Protein AF-A0A962FN88-F1 (afdb_monomer_lite)

Sequence (147 aa):
MFRSALYTAMLATSLMVAPSPSQAAANDDLSPALQAGSEYTATLHTHSQSWRLSPVAGGDLDVRGADLCPHTEVPPSGLWLLDRDAEGNPQLVAPSITLLPDGHSGRVALRACDDPELQNAQVKAYGVPGNLLNLLISETGAILVDD

Foldseek 3Di:
DDDDDDDDDDDDPDDPPDPDPPPPPPPPPVPPPDDDPPRWQKEAAQVQRKMWGPPDPRRIDIDGCPDQQQFLADDDFFKWFWDADPVRFTKTAADPPDDDPPPDPSIAGEDASPDPCSVPNVHHHDYDHPVVSVVCVVPTGMYGYDD

pLDDT: mean 79.7, std 18.03, range [38.66, 96.94]

Secondary structure (DSSP, 8-state):
------------------------------S----BTTTBSEEEETTTTEEEEEEETTEEEEE--SS----S--PPSEEEEEEE-TTS-EEEE--TTS---TT--SEEEEEETT-GGGG-TTS-EEEE-HHHHHHHHHH-SEEEE--

Structure (mmCIF, N/CA/C/O backbone):
data_AF-A0A962FN88-F1
#
_entry.id   AF-A0A962FN88-F1
#
loop_
_atom_site.group_PDB
_atom_site.id
_atom_site.type_symbol
_atom_site.label_atom_id
_atom_site.label_alt_id
_atom_site.label_comp_id
_atom_site.label_asym_id
_atom_site.label_entity_id
_atom_site.label_seq_id
_atom_site.pdbx_PDB_ins_code
_atom_site.Cartn_x
_atom_site.Cartn_y
_atom_site.Cartn_z
_atom_site.occupancy
_atom_site.B_iso_or_equiv
_atom_site.auth_seq_id
_atom_site.auth_comp_id
_atom_site.auth_asym_id
_atom_site.auth_atom_id
_atom_site.pdbx_PDB_model_num
ATOM 1 N N . MET A 1 1 ? -47.109 -76.824 -26.551 1.00 40.44 1 MET A N 1
ATOM 2 C CA . MET A 1 1 ? -46.549 -77.397 -27.797 1.00 40.44 1 MET A CA 1
ATOM 3 C C . MET A 1 1 ? -45.288 -76.599 -28.126 1.00 40.44 1 MET A C 1
ATOM 5 O O . MET A 1 1 ? -45.398 -75.389 -28.207 1.00 40.44 1 MET A O 1
ATOM 9 N N . PHE A 1 2 ? -44.094 -77.190 -27.944 1.00 42.69 2 PHE A N 1
ATOM 10 C CA . PHE A 1 2 ? -43.109 -77.487 -29.015 1.00 42.69 2 PHE A CA 1
ATOM 11 C C . PHE A 1 2 ? -42.650 -76.213 -29.776 1.00 42.69 2 PHE A C 1
ATOM 13 O O . PHE A 1 2 ? -43.475 -75.594 -30.425 1.00 42.69 2 PHE A O 1
ATOM 20 N N . ARG A 1 3 ? -41.387 -75.747 -29.771 1.00 43.47 3 ARG A N 1
ATOM 21 C CA . ARG A 1 3 ? -40.102 -76.439 -30.011 1.00 43.47 3 ARG A CA 1
ATOM 22 C C . ARG A 1 3 ? -38.891 -75.546 -29.686 1.00 43.47 3 ARG A C 1
ATOM 24 O O . ARG A 1 3 ? -38.930 -74.344 -29.919 1.00 43.47 3 ARG A O 1
ATOM 31 N N . SER A 1 4 ? -37.804 -76.197 -29.276 1.00 46.34 4 SER A N 1
ATOM 32 C CA . SER A 1 4 ? -36.411 -75.729 -29.307 1.00 46.34 4 SER A CA 1
ATOM 33 C C . SER A 1 4 ? -35.864 -75.516 -30.728 1.00 46.34 4 SER A C 1
ATOM 35 O O . SER A 1 4 ? -36.246 -76.267 -31.625 1.00 46.34 4 SER A O 1
ATOM 37 N N . ALA A 1 5 ? -34.899 -74.597 -30.877 1.00 50.16 5 ALA A N 1
ATOM 38 C CA . ALA A 1 5 ? -33.629 -74.718 -31.634 1.00 50.16 5 ALA A CA 1
ATOM 39 C C . ALA A 1 5 ? -32.929 -73.336 -31.639 1.00 50.16 5 ALA A C 1
ATOM 41 O O . ALA A 1 5 ? -33.517 -72.358 -32.077 1.00 50.16 5 ALA A O 1
ATOM 42 N N . LEU A 1 6 ? -31.800 -73.183 -30.932 1.00 51.16 6 LEU A N 1
ATOM 43 C CA . LEU A 1 6 ? -30.433 -73.185 -31.491 1.00 51.16 6 LEU A CA 1
ATOM 44 C C . LEU A 1 6 ? -30.199 -72.060 -32.514 1.00 51.16 6 LEU A C 1
ATOM 46 O O . LEU A 1 6 ? -30.758 -72.124 -33.600 1.00 51.16 6 LEU A O 1
ATOM 50 N N . TYR A 1 7 ? -29.315 -71.099 -32.214 1.00 46.84 7 TYR A N 1
ATOM 51 C CA . TYR A 1 7 ? -27.968 -71.060 -32.808 1.00 46.84 7 TYR A CA 1
ATOM 52 C C . TYR A 1 7 ? -27.171 -69.785 -32.457 1.00 46.84 7 TYR A C 1
ATOM 54 O O . TYR A 1 7 ? -27.680 -68.671 -32.460 1.00 46.84 7 TYR A O 1
ATOM 62 N N . THR A 1 8 ? -25.876 -70.032 -32.256 1.00 49.78 8 THR A N 1
ATOM 63 C CA . THR A 1 8 ? -24.712 -69.180 -32.553 1.00 49.78 8 THR A CA 1
ATOM 64 C C . THR A 1 8 ? -24.351 -68.028 -31.619 1.00 49.78 8 THR A C 1
ATOM 66 O O . THR A 1 8 ? -24.905 -66.934 -31.635 1.00 49.78 8 THR A O 1
ATOM 69 N N . ALA A 1 9 ? -23.275 -68.307 -30.888 1.00 52.31 9 ALA A N 1
ATOM 70 C CA . ALA A 1 9 ? -22.405 -67.390 -30.185 1.00 52.31 9 ALA A CA 1
ATOM 71 C C . ALA A 1 9 ? -21.735 -66.351 -31.102 1.00 52.31 9 ALA A C 1
ATOM 73 O O . ALA A 1 9 ? -21.218 -66.691 -32.163 1.00 52.31 9 ALA A O 1
ATOM 74 N N . MET A 1 10 ? -21.595 -65.128 -30.596 1.00 49.56 10 MET A N 1
ATOM 75 C CA . MET A 1 10 ? -20.415 -64.296 -30.833 1.00 49.56 10 MET A CA 1
ATOM 76 C C . MET A 1 10 ? -20.025 -63.649 -29.504 1.00 49.56 10 MET A C 1
ATOM 78 O O . MET A 1 10 ? -20.695 -62.749 -29.006 1.00 49.56 10 MET A O 1
ATOM 82 N N . LEU A 1 11 ? -18.950 -64.163 -28.909 1.00 50.22 11 LEU A N 1
ATOM 83 C CA . LEU A 1 11 ? -18.242 -63.530 -27.803 1.00 50.22 11 LEU A CA 1
ATOM 84 C C . LEU A 1 11 ? -17.477 -62.330 -28.372 1.00 50.22 11 LEU A C 1
ATOM 86 O O . LEU A 1 11 ? -16.430 -62.498 -28.992 1.00 50.22 11 LEU A O 1
ATOM 90 N N . ALA A 1 12 ? -18.021 -61.129 -28.189 1.00 49.84 12 ALA A N 1
ATOM 91 C CA . ALA A 1 12 ? -17.280 -59.891 -28.383 1.00 49.84 12 ALA A CA 1
ATOM 92 C C . ALA A 1 12 ? -16.538 -59.572 -27.079 1.00 49.84 12 ALA A C 1
ATOM 94 O O . ALA A 1 12 ? -17.143 -59.210 -26.070 1.00 49.84 12 ALA A O 1
ATOM 95 N N . THR A 1 13 ? -15.223 -59.766 -27.086 1.00 51.38 13 THR A N 1
ATOM 96 C CA . THR A 1 13 ? -14.334 -59.443 -25.969 1.00 51.38 13 THR A CA 1
ATOM 97 C C . THR A 1 13 ? -14.166 -57.926 -25.893 1.00 51.38 13 THR A C 1
ATOM 99 O O . THR A 1 13 ? -13.286 -57.349 -26.528 1.00 51.38 13 THR A O 1
ATOM 102 N N . SER A 1 14 ? -15.040 -57.255 -25.147 1.00 53.59 14 SER A N 1
ATOM 103 C CA . SER A 1 14 ? -14.902 -55.828 -24.852 1.00 53.59 14 SER A CA 1
ATOM 104 C C . SER A 1 14 ? -13.723 -55.623 -23.899 1.00 53.59 14 SER A C 1
ATOM 106 O O . SER A 1 14 ? -13.779 -56.043 -22.743 1.00 53.59 14 SER A O 1
ATOM 108 N N . LEU A 1 15 ? -12.646 -54.988 -24.376 1.00 57.69 15 LEU A N 1
ATOM 109 C CA . LEU A 1 15 ? -11.570 -54.503 -23.514 1.00 57.69 15 LEU A CA 1
ATOM 110 C C . LEU A 1 15 ? -12.158 -53.505 -22.508 1.00 57.69 15 LEU A C 1
ATOM 112 O O . LEU A 1 15 ? -12.612 -52.426 -22.886 1.00 57.69 15 LEU A O 1
ATOM 116 N N . MET A 1 16 ? -12.124 -53.852 -21.223 1.00 54.50 16 MET A N 1
ATOM 117 C CA . MET A 1 16 ? -12.326 -52.883 -20.152 1.00 54.50 16 MET A CA 1
ATOM 118 C C . MET A 1 16 ? -11.073 -52.009 -20.068 1.00 54.50 16 MET A C 1
ATOM 120 O O . MET A 1 16 ? -10.091 -52.373 -19.426 1.00 54.50 16 MET A O 1
ATOM 124 N N . VAL A 1 17 ? -11.089 -50.856 -20.736 1.00 59.84 17 VAL A N 1
ATOM 125 C CA . VAL A 1 17 ? -10.199 -49.752 -20.368 1.00 59.84 17 VAL A CA 1
ATOM 126 C C . VAL A 1 17 ? -10.737 -49.209 -19.051 1.00 59.84 17 VAL A C 1
ATOM 128 O O . VAL A 1 17 ? -11.755 -48.520 -19.020 1.00 59.84 17 VAL A O 1
ATOM 131 N N . ALA A 1 18 ? -10.092 -49.589 -17.950 1.00 58.84 18 ALA A N 1
ATOM 132 C CA . ALA A 1 18 ? -10.328 -48.958 -16.666 1.00 58.84 18 ALA A CA 1
ATOM 133 C C . ALA A 1 18 ? -9.889 -47.488 -16.780 1.00 58.84 18 ALA A C 1
ATOM 135 O O . ALA A 1 18 ? -8.734 -47.238 -17.137 1.00 58.84 18 ALA A O 1
ATOM 136 N N . PRO A 1 19 ? -10.764 -46.505 -16.512 1.00 55.41 19 PRO A N 1
ATOM 137 C CA . PRO A 1 19 ? -10.310 -45.140 -16.345 1.00 55.41 19 PRO A CA 1
ATOM 138 C C . PRO A 1 19 ? -9.441 -45.103 -15.087 1.00 55.41 19 PRO A C 1
ATOM 140 O O . PRO A 1 19 ? -9.926 -45.318 -13.976 1.00 55.41 19 PRO A O 1
ATOM 143 N N . SER A 1 20 ? -8.142 -44.861 -15.261 1.00 54.31 20 SER A N 1
ATOM 144 C CA . SER A 1 20 ? -7.285 -44.435 -14.161 1.00 54.31 20 SER A CA 1
ATOM 145 C C . SER A 1 20 ? -7.931 -43.196 -13.541 1.00 54.31 20 SER A C 1
ATOM 147 O O . SER A 1 20 ? -8.179 -42.235 -14.276 1.00 54.31 20 SER A O 1
ATOM 149 N N . PRO A 1 21 ? -8.229 -43.170 -12.232 1.00 51.41 21 PRO A N 1
ATOM 150 C CA . PRO A 1 21 ? -8.583 -41.924 -11.587 1.00 51.41 21 PRO A CA 1
ATOM 151 C C . PRO A 1 21 ? -7.341 -41.036 -11.658 1.00 51.41 21 PRO A C 1
ATOM 153 O O . PRO A 1 21 ? -6.393 -41.214 -10.892 1.00 51.41 21 PRO A O 1
ATOM 156 N N . SER A 1 22 ? -7.326 -40.102 -12.611 1.00 49.44 22 SER A N 1
ATOM 157 C CA . SER A 1 22 ? -6.500 -38.908 -12.511 1.00 49.44 22 SER A CA 1
ATOM 158 C C . SER A 1 22 ? -6.938 -38.213 -11.233 1.00 49.44 22 SER A C 1
ATOM 160 O O . SER A 1 22 ? -7.911 -37.464 -11.216 1.00 49.44 22 SER A O 1
ATOM 162 N N . GLN A 1 23 ? -6.236 -38.506 -10.144 1.00 46.44 23 GLN A N 1
ATOM 163 C CA . GLN A 1 23 ? -6.138 -37.595 -9.023 1.00 46.44 23 GLN A CA 1
ATOM 164 C C . GLN A 1 23 ? -5.476 -36.350 -9.603 1.00 46.44 23 GLN A C 1
ATOM 166 O O . GLN A 1 23 ? -4.255 -36.270 -9.717 1.00 46.44 23 GLN A O 1
ATOM 171 N N . ALA A 1 24 ? -6.306 -35.415 -10.071 1.00 50.28 24 ALA A N 1
ATOM 172 C CA . ALA A 1 24 ? -5.920 -34.023 -10.072 1.00 50.28 24 ALA A CA 1
ATOM 173 C C . ALA A 1 24 ? -5.419 -33.781 -8.652 1.00 50.28 24 ALA A C 1
ATOM 175 O O . ALA A 1 24 ? -6.178 -33.967 -7.699 1.00 50.28 24 ALA A O 1
ATOM 176 N N . ALA A 1 25 ? -4.121 -33.520 -8.516 1.00 45.19 25 ALA A N 1
ATOM 177 C CA . ALA A 1 25 ? -3.582 -33.032 -7.271 1.00 45.19 25 ALA A CA 1
ATOM 178 C C . ALA A 1 25 ? -4.420 -31.798 -6.943 1.00 45.19 25 ALA A C 1
ATOM 180 O O . ALA A 1 25 ? -4.319 -30.774 -7.620 1.00 45.19 25 ALA A O 1
ATOM 181 N N . ALA A 1 26 ? -5.324 -31.940 -5.975 1.00 44.50 26 ALA A N 1
ATOM 182 C CA . ALA A 1 26 ? -5.788 -30.801 -5.230 1.00 44.50 26 ALA A CA 1
ATOM 183 C C . ALA A 1 26 ? -4.495 -30.222 -4.667 1.00 44.50 26 ALA A C 1
ATOM 185 O O . ALA A 1 26 ? -3.871 -30.817 -3.789 1.00 44.50 26 ALA A O 1
ATOM 186 N N . ASN A 1 27 ? -4.013 -29.147 -5.289 1.00 39.47 27 ASN A N 1
ATOM 187 C CA . ASN A 1 27 ? -3.154 -28.226 -4.584 1.00 39.47 27 ASN A CA 1
ATOM 188 C C . ASN A 1 27 ? -4.030 -27.772 -3.425 1.00 39.47 27 ASN A C 1
ATOM 190 O O . ASN A 1 27 ? -4.937 -26.964 -3.610 1.00 39.47 27 ASN A O 1
ATOM 194 N N . ASP A 1 28 ? -3.856 -28.444 -2.291 1.00 39.22 28 ASP A N 1
ATOM 195 C CA . ASP A 1 28 ? -4.300 -27.986 -0.993 1.00 39.22 28 ASP A CA 1
ATOM 196 C C . ASP A 1 28 ? -3.573 -26.654 -0.815 1.00 39.22 28 ASP A C 1
ATOM 198 O O . ASP A 1 28 ? -2.412 -26.592 -0.402 1.00 39.22 28 ASP A O 1
ATOM 202 N N . ASP A 1 29 ? -4.222 -25.596 -1.296 1.00 43.59 29 ASP A N 1
ATOM 203 C CA . ASP A 1 29 ? -3.867 -24.221 -1.024 1.00 43.59 29 ASP A CA 1
ATOM 204 C C . ASP A 1 29 ? -4.118 -24.040 0.472 1.00 43.59 29 ASP A C 1
ATOM 206 O O . ASP A 1 29 ? -5.187 -23.646 0.926 1.00 43.59 29 ASP A O 1
ATOM 210 N N . LEU A 1 30 ? -3.141 -24.489 1.261 1.00 38.66 30 LEU A N 1
ATOM 211 C CA . LEU A 1 30 ? -3.112 -24.368 2.714 1.00 38.66 30 LEU A CA 1
ATOM 212 C C . LEU A 1 30 ? -2.810 -22.927 3.139 1.00 38.66 30 LEU A C 1
ATOM 214 O O . LEU A 1 30 ? -2.532 -22.686 4.316 1.00 38.66 30 LEU A O 1
ATOM 218 N N . SER A 1 31 ? -2.863 -21.965 2.214 1.00 48.97 31 SER A N 1
ATOM 219 C CA . SER A 1 31 ? -2.965 -20.562 2.575 1.00 48.97 31 SER A CA 1
ATOM 220 C C . SER A 1 31 ? -4.294 -20.398 3.311 1.00 48.97 31 SER A C 1
ATOM 222 O O . SER A 1 31 ? -5.341 -20.731 2.750 1.00 48.97 31 SER A O 1
ATOM 224 N N . PRO A 1 32 ? -4.300 -19.935 4.575 1.00 56.59 32 PRO A N 1
ATOM 225 C CA . PRO A 1 32 ? -5.542 -19.562 5.231 1.00 56.59 32 PRO A CA 1
ATOM 226 C C . PRO A 1 32 ? -6.328 -18.677 4.267 1.00 56.59 32 PRO A C 1
ATOM 228 O O . PRO A 1 32 ? -5.762 -17.732 3.716 1.00 56.59 32 PRO A O 1
ATOM 231 N N . ALA A 1 33 ? -7.593 -19.015 4.010 1.00 68.94 33 ALA A N 1
ATOM 232 C CA . ALA A 1 33 ? -8.457 -18.165 3.208 1.00 68.94 33 ALA A CA 1
ATOM 233 C C . ALA A 1 33 ? -8.620 -16.848 3.973 1.00 68.94 33 ALA A C 1
ATOM 235 O O . ALA A 1 33 ? -9.441 -16.769 4.889 1.00 68.94 33 ALA A O 1
ATOM 236 N N . LEU A 1 34 ? -7.771 -15.870 3.651 1.00 76.38 34 LEU A N 1
ATOM 237 C CA . LEU A 1 34 ? -7.745 -14.582 4.322 1.00 76.38 34 LEU A CA 1
ATOM 238 C C . LEU A 1 34 ? -9.130 -13.949 4.200 1.00 76.38 34 LEU A C 1
ATOM 240 O O . LEU A 1 34 ? -9.704 -13.885 3.110 1.00 76.38 34 LEU A O 1
ATOM 244 N N . GLN A 1 35 ? -9.677 -13.482 5.315 1.00 78.25 35 GLN A N 1
ATOM 245 C CA . GLN A 1 35 ? -11.015 -12.905 5.355 1.00 78.25 35 GLN A CA 1
ATOM 246 C C . GLN A 1 35 ? -10.959 -11.379 5.306 1.00 78.25 35 GLN A C 1
ATOM 248 O O . GLN A 1 35 ? -10.488 -10.722 6.244 1.00 78.25 35 GLN A O 1
ATOM 253 N N . ALA A 1 36 ? -11.510 -10.813 4.229 1.00 79.81 36 ALA A N 1
ATOM 254 C CA . ALA A 1 36 ? -11.764 -9.380 4.111 1.00 79.81 36 ALA A CA 1
ATOM 255 C C . ALA A 1 36 ? -12.587 -8.866 5.305 1.00 79.81 36 ALA A C 1
ATOM 257 O O . ALA A 1 36 ? -13.531 -9.515 5.759 1.00 79.81 36 ALA A O 1
ATOM 258 N N . GLY A 1 37 ? -12.228 -7.696 5.826 1.00 75.81 37 GLY A N 1
ATOM 259 C CA . GLY A 1 37 ? -12.852 -7.087 6.999 1.00 75.81 37 GLY A CA 1
ATOM 260 C C . GLY A 1 37 ? -12.417 -7.675 8.345 1.00 75.81 37 GLY A C 1
ATOM 261 O O . GLY A 1 37 ? -12.801 -7.132 9.377 1.00 75.81 37 GLY A O 1
ATOM 262 N N . SER A 1 38 ? -11.631 -8.758 8.354 1.00 80.56 38 SER A N 1
ATOM 263 C CA . SER A 1 38 ? -11.084 -9.360 9.579 1.00 80.56 38 SER A CA 1
ATOM 264 C C . SER A 1 38 ? -9.559 -9.305 9.593 1.00 80.56 38 SER A C 1
ATOM 266 O O . SER A 1 38 ? -8.972 -8.736 10.508 1.00 80.56 38 SER A O 1
ATOM 268 N N . GLU A 1 39 ? -8.916 -9.868 8.570 1.00 86.19 39 GLU A N 1
ATOM 269 C CA . GLU A 1 39 ? -7.452 -9.993 8.497 1.00 86.19 39 GLU A CA 1
ATOM 270 C C . GLU A 1 39 ? -6.813 -8.907 7.627 1.00 86.19 39 GLU A C 1
ATOM 272 O O . GLU A 1 39 ? -5.667 -8.523 7.843 1.00 86.19 39 GLU A O 1
ATOM 277 N N . TYR A 1 40 ? -7.573 -8.380 6.670 1.00 88.81 40 TYR A N 1
ATOM 278 C CA . TYR A 1 40 ? -7.230 -7.217 5.862 1.00 88.81 40 TYR A CA 1
ATOM 279 C C . TYR A 1 40 ? -8.496 -6.407 5.597 1.00 88.81 40 TYR A C 1
ATOM 281 O O . TYR A 1 40 ? -9.591 -6.965 5.541 1.00 88.81 40 TYR A O 1
ATOM 289 N N . THR A 1 41 ? -8.361 -5.096 5.426 1.00 91.06 41 THR A N 1
ATOM 290 C CA . THR A 1 41 ? -9.505 -4.200 5.170 1.00 91.06 41 THR A CA 1
ATOM 291 C C . THR A 1 41 ? -9.399 -3.469 3.837 1.00 91.06 41 THR A C 1
ATOM 293 O O . THR A 1 41 ? -10.273 -2.675 3.495 1.00 91.06 41 THR A O 1
ATOM 296 N N . ALA A 1 42 ? -8.370 -3.775 3.045 1.00 93.81 42 ALA A N 1
ATOM 297 C CA . ALA A 1 42 ? -8.239 -3.285 1.684 1.00 93.81 42 ALA A CA 1
ATOM 298 C C . ALA A 1 42 ? -7.595 -4.324 0.758 1.00 93.81 42 ALA A C 1
ATOM 300 O O . ALA A 1 42 ? -6.745 -5.106 1.179 1.00 93.81 42 ALA A O 1
ATOM 301 N N . THR A 1 43 ? -7.983 -4.304 -0.511 1.00 94.06 43 THR A N 1
ATOM 302 C CA . THR A 1 43 ? -7.386 -5.090 -1.589 1.00 94.06 43 THR A CA 1
ATOM 303 C C . THR A 1 43 ? -6.871 -4.150 -2.667 1.00 94.06 43 THR A C 1
ATOM 305 O O . THR A 1 43 ? -7.585 -3.231 -3.075 1.00 94.06 43 THR A O 1
ATOM 308 N N . LEU A 1 44 ? -5.646 -4.387 -3.127 1.00 94.06 44 LEU A N 1
ATOM 309 C CA . LEU A 1 44 ? -5.040 -3.724 -4.272 1.00 94.06 44 LEU A CA 1
ATOM 310 C C . LEU A 1 44 ? -4.915 -4.722 -5.424 1.00 94.06 44 LEU A C 1
ATOM 312 O O . LEU A 1 44 ? -4.205 -5.715 -5.304 1.00 94.06 44 LEU A O 1
ATOM 316 N N . HIS A 1 45 ? -5.528 -4.383 -6.553 1.00 93.31 45 HIS A N 1
ATOM 317 C CA . HIS A 1 45 ? -5.213 -4.973 -7.849 1.00 93.31 45 HIS A CA 1
ATOM 318 C C . HIS A 1 45 ? -4.261 -4.015 -8.573 1.00 93.31 45 HIS A C 1
ATOM 320 O O . HIS A 1 45 ? -4.664 -2.963 -9.079 1.00 93.31 45 HIS A O 1
ATOM 326 N N . THR A 1 46 ? -2.977 -4.344 -8.542 1.00 91.31 46 THR A N 1
ATOM 327 C CA . THR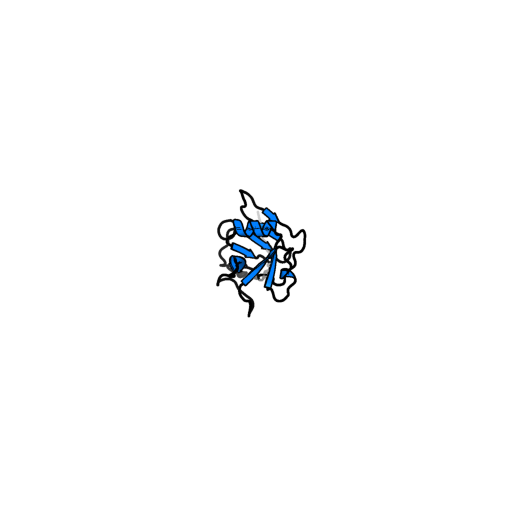 A 1 46 ? -1.858 -3.631 -9.160 1.00 91.31 46 THR A CA 1
ATOM 328 C C . THR A 1 46 ? -1.998 -3.463 -10.672 1.00 91.31 46 THR A C 1
ATOM 330 O O . THR A 1 46 ? -1.699 -2.379 -11.173 1.00 91.31 46 THR A O 1
ATOM 333 N N . HIS A 1 47 ? -2.494 -4.467 -11.410 1.00 88.94 47 HIS A N 1
ATOM 334 C CA . HIS A 1 47 ? -2.568 -4.386 -12.876 1.00 88.94 47 HIS A CA 1
ATOM 335 C C . HIS A 1 47 ? -3.597 -3.349 -13.344 1.00 88.94 47 HIS A C 1
ATOM 337 O O . HIS A 1 47 ? -3.340 -2.568 -14.260 1.00 88.94 47 HIS A O 1
ATOM 343 N N . SER A 1 48 ? -4.759 -3.313 -12.688 1.00 89.88 48 SER A N 1
ATOM 344 C CA . SER A 1 48 ? -5.819 -2.331 -12.939 1.00 89.88 48 SER A CA 1
ATOM 345 C C . SER A 1 48 ? -5.698 -1.067 -12.085 1.00 89.88 48 SER A C 1
ATOM 347 O O . SER A 1 48 ? -6.550 -0.182 -12.196 1.00 89.88 48 SER A O 1
ATOM 349 N N . GLN A 1 49 ? -4.688 -0.996 -11.210 1.00 91.38 49 GLN A N 1
ATOM 350 C CA . GLN A 1 49 ? -4.515 0.032 -10.178 1.00 91.38 49 GLN A CA 1
ATOM 351 C C . GLN A 1 49 ? -5.814 0.343 -9.419 1.00 91.38 49 GLN A C 1
ATOM 353 O O . GLN A 1 49 ? -6.132 1.497 -9.117 1.00 91.38 49 GLN A O 1
ATOM 358 N N . SER A 1 50 ? -6.607 -0.692 -9.149 1.00 91.88 50 SER A N 1
ATOM 359 C CA . SER A 1 50 ? -7.899 -0.558 -8.487 1.00 91.88 50 SER A CA 1
ATOM 360 C C . SER A 1 50 ? -7.820 -1.022 -7.049 1.00 91.88 50 SER A C 1
ATOM 362 O O . SER A 1 50 ? -7.175 -2.022 -6.743 1.00 91.88 50 SER A O 1
ATOM 364 N N . TRP A 1 51 ? -8.544 -0.319 -6.195 1.00 92.56 51 TRP A N 1
ATOM 365 C CA . TRP A 1 51 ? -8.613 -0.589 -4.776 1.00 92.56 51 TRP A CA 1
ATOM 366 C C . TRP A 1 51 ? -10.030 -0.956 -4.371 1.00 92.56 51 TRP A C 1
ATOM 368 O O . TRP A 1 51 ? -10.992 -0.355 -4.851 1.00 92.56 51 TRP A O 1
ATOM 378 N N . ARG A 1 52 ? -10.144 -1.901 -3.445 1.00 92.31 52 ARG A N 1
ATOM 379 C CA . ARG A 1 52 ? -11.379 -2.216 -2.727 1.00 92.31 52 ARG A CA 1
ATOM 380 C C . ARG A 1 52 ? -11.127 -2.082 -1.239 1.00 92.31 52 ARG A C 1
ATOM 382 O O . ARG A 1 52 ? -10.108 -2.564 -0.768 1.00 92.31 52 ARG A O 1
ATOM 389 N N . LEU A 1 53 ? -12.024 -1.438 -0.504 1.00 90.81 53 LEU A N 1
ATOM 390 C CA . LEU A 1 53 ? -11.933 -1.301 0.949 1.00 90.81 53 LEU A CA 1
ATOM 391 C C . LEU A 1 53 ? -13.166 -1.930 1.589 1.00 90.81 53 LEU A C 1
ATOM 393 O O . LEU A 1 53 ? -14.276 -1.680 1.122 1.00 90.81 53 LEU A O 1
ATOM 397 N N . SER A 1 54 ? -12.967 -2.700 2.659 1.00 82.62 54 SER A N 1
ATOM 398 C CA . SER A 1 54 ? -13.992 -3.544 3.274 1.00 82.62 54 SER A CA 1
ATOM 399 C C . SER A 1 54 ? -13.836 -3.667 4.795 1.00 82.62 54 SER A C 1
ATOM 401 O O . SER A 1 54 ? -12.759 -4.038 5.264 1.00 82.62 54 SER A O 1
ATOM 403 N N . PRO A 1 55 ? -14.925 -3.514 5.568 1.00 71.69 55 PRO A N 1
ATOM 404 C CA . PRO A 1 55 ? -16.059 -2.628 5.319 1.00 71.69 55 PRO A CA 1
ATOM 405 C C . PRO A 1 55 ? -15.715 -1.196 5.756 1.00 71.69 55 PRO A C 1
ATOM 407 O O . PRO A 1 55 ? -15.315 -0.959 6.893 1.00 71.69 55 PRO A O 1
ATOM 410 N N . VAL A 1 56 ? -15.945 -0.212 4.892 1.00 68.88 56 VAL A N 1
ATOM 411 C CA . VAL A 1 56 ? -15.885 1.211 5.250 1.00 68.88 56 VAL A CA 1
ATOM 412 C C . VAL A 1 56 ? -17.294 1.668 5.624 1.00 68.88 56 VAL A C 1
ATOM 414 O O . VAL A 1 56 ? -18.203 1.636 4.799 1.00 68.88 56 VAL A O 1
ATOM 417 N N . ALA A 1 57 ? -17.505 2.077 6.880 1.00 68.75 57 ALA A N 1
ATOM 418 C CA . ALA A 1 57 ? -18.775 2.640 7.366 1.00 68.75 57 ALA A CA 1
ATOM 419 C C . ALA A 1 57 ? -20.051 1.828 7.008 1.00 68.75 57 ALA A C 1
ATOM 421 O O . ALA A 1 57 ? -21.123 2.400 6.813 1.00 68.75 57 ALA A O 1
ATOM 422 N N . GLY A 1 58 ? -19.953 0.495 6.941 1.00 66.81 58 GLY A N 1
ATOM 423 C CA . GLY A 1 58 ? -21.089 -0.400 6.676 1.00 66.81 58 GLY A CA 1
ATOM 424 C C . GLY A 1 58 ? -21.226 -0.906 5.235 1.00 66.81 58 GLY A C 1
ATOM 425 O O . GLY A 1 58 ? -22.222 -1.564 4.938 1.00 66.81 58 GLY A O 1
ATOM 426 N N . GLY A 1 59 ? -20.252 -0.647 4.355 1.00 76.19 59 GLY A N 1
ATOM 427 C CA . GLY A 1 59 ? -20.212 -1.221 3.006 1.00 76.19 59 GLY A CA 1
ATOM 428 C C . GLY A 1 59 ? -18.817 -1.224 2.381 1.00 76.19 59 GLY A C 1
ATOM 429 O O . GLY A 1 59 ? -17.871 -0.696 2.959 1.00 76.19 59 GLY A O 1
ATOM 430 N N . ASP A 1 60 ? -18.692 -1.822 1.198 1.00 81.25 60 ASP A N 1
ATOM 431 C CA . ASP A 1 60 ? -17.436 -1.826 0.446 1.00 81.25 60 ASP A CA 1
ATOM 432 C C . ASP A 1 60 ? -17.292 -0.554 -0.401 1.00 81.25 60 ASP A C 1
ATOM 434 O O . ASP A 1 60 ? -18.267 -0.060 -0.978 1.00 81.25 60 ASP A O 1
ATOM 438 N N . LEU A 1 61 ? -16.066 -0.041 -0.507 1.00 85.81 61 LEU A N 1
ATOM 439 C CA . LEU A 1 61 ? -15.714 1.072 -1.387 1.00 85.81 61 LEU A CA 1
ATOM 440 C C . LEU A 1 61 ? -14.771 0.583 -2.488 1.00 85.81 61 LEU A C 1
ATOM 442 O O . LEU A 1 61 ? -13.626 0.236 -2.211 1.00 85.81 61 LEU A O 1
ATOM 446 N N . ASP A 1 62 ? -15.235 0.619 -3.737 1.00 87.31 62 ASP A N 1
ATOM 447 C CA . ASP A 1 62 ? -14.411 0.351 -4.918 1.00 87.31 62 ASP A CA 1
ATOM 448 C C . ASP A 1 62 ? -13.894 1.670 -5.515 1.00 87.31 62 ASP A C 1
ATOM 450 O O . ASP A 1 62 ? -14.666 2.505 -5.995 1.00 87.31 62 ASP A O 1
ATOM 454 N N . VA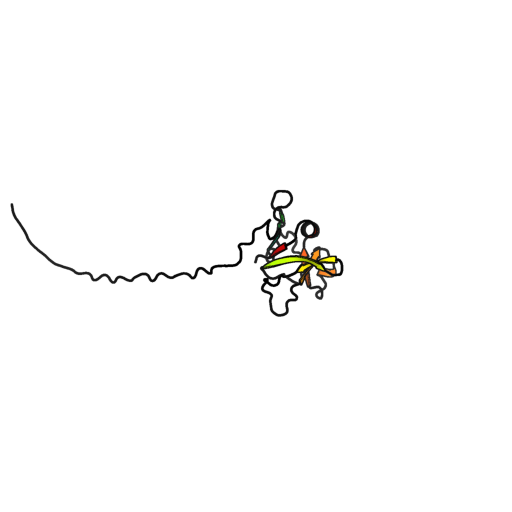L A 1 63 ? -12.574 1.840 -5.545 1.00 85.75 63 VAL A N 1
ATOM 455 C CA . VAL A 1 63 ? -11.890 2.944 -6.224 1.00 85.75 63 VAL A CA 1
ATOM 456 C C . VAL A 1 63 ? -11.183 2.378 -7.446 1.00 85.75 63 VAL A C 1
ATOM 458 O O . VAL A 1 63 ? -10.139 1.735 -7.355 1.00 85.75 63 VAL A O 1
ATOM 461 N N . ARG A 1 64 ? -11.759 2.612 -8.624 1.00 79.50 64 ARG A N 1
ATOM 462 C CA . ARG A 1 64 ? -11.096 2.291 -9.892 1.00 79.50 64 ARG A CA 1
ATOM 463 C C . ARG A 1 64 ? -10.084 3.384 -10.215 1.00 79.50 64 ARG A C 1
ATOM 465 O O . ARG A 1 64 ? -10.388 4.554 -9.993 1.00 79.50 64 ARG A O 1
ATOM 472 N N . GLY A 1 65 ? -8.921 2.996 -10.740 1.00 63.31 65 GLY A N 1
ATOM 473 C CA . GLY A 1 65 ? -7.848 3.896 -11.172 1.00 63.31 65 GLY A CA 1
ATOM 474 C C . GLY A 1 65 ? -8.283 4.785 -12.336 1.00 63.31 65 GLY A C 1
ATOM 475 O O . GLY A 1 65 ? -7.900 4.558 -13.477 1.00 63.31 65 GLY A O 1
ATOM 476 N N . ALA A 1 66 ? -9.136 5.771 -12.055 1.00 48.81 66 ALA A N 1
ATOM 477 C CA . ALA A 1 66 ? -9.625 6.738 -13.031 1.00 48.81 66 ALA A CA 1
ATOM 478 C C . ALA A 1 66 ? -8.499 7.642 -13.563 1.00 48.81 66 ALA A C 1
ATOM 480 O O . ALA A 1 66 ? -8.658 8.221 -14.629 1.00 48.81 66 ALA A O 1
ATOM 481 N N . ASP A 1 67 ? -7.350 7.661 -12.885 1.00 58.12 67 ASP A N 1
ATOM 482 C CA . ASP A 1 67 ? -6.101 8.260 -13.330 1.00 58.12 67 ASP A CA 1
ATOM 483 C C . ASP A 1 67 ? -4.972 7.301 -12.940 1.00 58.12 67 ASP A C 1
ATOM 485 O O . ASP A 1 67 ? -4.843 6.949 -11.765 1.00 58.12 67 ASP A O 1
ATOM 489 N N . LEU A 1 68 ? -4.197 6.818 -13.918 1.00 73.81 68 LEU A N 1
ATOM 490 C CA . LEU A 1 68 ? -3.096 5.892 -13.656 1.00 73.81 68 LEU A CA 1
ATOM 491 C C . LEU A 1 68 ? -2.051 6.601 -12.796 1.00 73.81 68 LEU A C 1
ATOM 493 O O . LEU A 1 68 ? -1.288 7.435 -13.290 1.00 73.81 68 LEU A O 1
ATOM 497 N N . CYS A 1 69 ? -2.031 6.301 -11.503 1.00 87.19 69 CYS A N 1
ATOM 498 C CA . CYS A 1 69 ? -1.092 6.936 -10.602 1.00 87.19 69 CYS A CA 1
ATOM 499 C C . CYS A 1 69 ? 0.332 6.475 -10.931 1.00 87.19 69 CYS A C 1
ATOM 501 O O . CYS A 1 69 ? 0.568 5.264 -11.087 1.00 87.19 69 CYS A O 1
ATOM 503 N N . PRO A 1 70 ? 1.291 7.415 -11.043 1.00 89.50 70 PRO A N 1
ATOM 504 C CA . PRO A 1 70 ? 2.676 7.053 -11.269 1.00 89.50 70 PRO A CA 1
ATOM 505 C C . PRO A 1 70 ? 3.184 6.226 -10.087 1.00 89.50 70 PRO A C 1
ATOM 507 O O . PRO A 1 70 ? 2.795 6.435 -8.940 1.00 89.50 70 PRO A O 1
ATOM 510 N N . HIS A 1 71 ? 4.050 5.268 -10.382 1.00 91.62 71 HIS A N 1
ATOM 511 C CA . HIS A 1 71 ? 4.722 4.442 -9.392 1.00 91.62 71 HIS A CA 1
ATOM 512 C C . HIS A 1 71 ? 6.095 4.046 -9.927 1.00 91.62 71 HIS A C 1
ATOM 514 O O . HIS A 1 71 ? 6.305 3.922 -11.135 1.00 91.62 71 HIS A O 1
ATOM 520 N N . THR A 1 72 ? 7.034 3.852 -9.013 1.00 91.62 72 THR A N 1
ATOM 521 C CA . THR A 1 72 ? 8.403 3.398 -9.292 1.00 91.62 72 THR A CA 1
ATOM 522 C C . THR A 1 72 ? 8.652 1.990 -8.758 1.00 91.62 72 THR A C 1
ATOM 524 O O . THR A 1 72 ? 9.663 1.374 -9.102 1.00 91.62 72 THR A O 1
ATOM 527 N N . GLU A 1 73 ? 7.735 1.481 -7.931 1.00 93.00 73 GLU A N 1
ATOM 528 C CA . GLU A 1 73 ? 7.740 0.134 -7.377 1.00 93.00 73 GLU A CA 1
ATOM 529 C C . GLU A 1 73 ? 6.305 -0.382 -7.241 1.00 93.00 73 GLU A C 1
ATOM 531 O O . GLU A 1 73 ? 5.408 0.359 -6.841 1.00 93.00 73 GLU A O 1
ATOM 536 N N . VAL A 1 74 ? 6.097 -1.652 -7.588 1.00 93.50 74 VAL A N 1
ATOM 537 C CA . VAL A 1 74 ? 4.820 -2.355 -7.433 1.00 93.50 74 VAL A CA 1
ATOM 538 C C . VAL A 1 74 ? 5.012 -3.410 -6.350 1.00 93.50 74 VAL A C 1
ATOM 540 O O . VAL A 1 74 ? 5.927 -4.224 -6.496 1.00 93.50 74 VAL A O 1
ATOM 543 N N . PRO A 1 75 ? 4.203 -3.413 -5.275 1.00 94.00 75 PRO A N 1
ATOM 544 C CA . PRO A 1 75 ? 4.297 -4.458 -4.267 1.00 94.00 75 PRO A CA 1
ATOM 545 C C . PRO A 1 75 ? 3.937 -5.815 -4.898 1.00 94.00 75 PRO A C 1
ATOM 547 O O . PRO A 1 75 ? 2.918 -5.908 -5.581 1.00 94.00 75 PRO A O 1
ATOM 550 N N . PRO A 1 76 ? 4.747 -6.866 -4.690 1.00 93.38 76 PRO A N 1
ATOM 551 C CA . PRO A 1 76 ? 4.365 -8.230 -5.036 1.00 93.38 76 PRO A CA 1
ATOM 552 C C . PRO A 1 76 ? 3.057 -8.673 -4.375 1.00 93.38 76 PRO A C 1
ATOM 554 O O . PRO A 1 76 ? 2.684 -8.181 -3.307 1.00 93.38 76 PRO A O 1
ATOM 557 N N . SER A 1 77 ? 2.410 -9.661 -4.981 1.00 92.50 77 SER A N 1
ATOM 558 C CA . SER A 1 77 ? 1.186 -10.288 -4.486 1.00 92.50 77 SER A CA 1
ATOM 559 C C . SER A 1 77 ? 1.382 -10.878 -3.088 1.00 92.50 77 SER A C 1
ATOM 561 O O . SER A 1 77 ? 2.429 -11.448 -2.770 1.00 92.50 77 SER A O 1
ATOM 563 N N . GLY A 1 78 ? 0.360 -10.749 -2.245 1.00 92.25 78 GLY A N 1
ATOM 564 C CA . GLY A 1 78 ? 0.378 -11.212 -0.860 1.00 92.25 78 GLY A CA 1
ATOM 565 C C . GLY A 1 78 ? -0.135 -10.175 0.133 1.00 92.25 78 GLY A C 1
ATOM 566 O O . GLY A 1 78 ? -0.630 -9.111 -0.233 1.00 92.25 78 GLY A O 1
ATOM 567 N N . LEU A 1 79 ? -0.042 -10.503 1.420 1.00 93.50 79 LEU A N 1
ATOM 568 C CA . LEU A 1 79 ? -0.483 -9.623 2.499 1.00 93.50 79 LEU A CA 1
ATOM 569 C C . LEU A 1 79 ? 0.599 -8.588 2.820 1.00 93.50 79 LEU A C 1
ATOM 571 O O . LEU A 1 79 ? 1.744 -8.950 3.053 1.00 93.50 79 LEU A O 1
ATOM 575 N N . TRP A 1 80 ? 0.223 -7.320 2.919 1.00 95.94 80 TRP A N 1
ATOM 576 C CA . TRP A 1 80 ? 1.099 -6.219 3.311 1.00 95.94 80 TRP A CA 1
ATOM 577 C C . TRP A 1 80 ? 0.511 -5.470 4.497 1.00 95.94 80 TRP A C 1
ATOM 579 O O . TRP A 1 80 ? -0.687 -5.207 4.548 1.00 95.94 80 TRP A O 1
ATOM 589 N N . LEU A 1 81 ? 1.354 -5.095 5.452 1.00 95.81 81 LEU A N 1
ATOM 590 C CA . LEU A 1 81 ? 0.953 -4.261 6.580 1.00 95.81 81 LEU A CA 1
ATOM 591 C C . LEU A 1 81 ? 1.087 -2.790 6.200 1.00 95.81 81 LEU A C 1
ATOM 593 O O . LEU 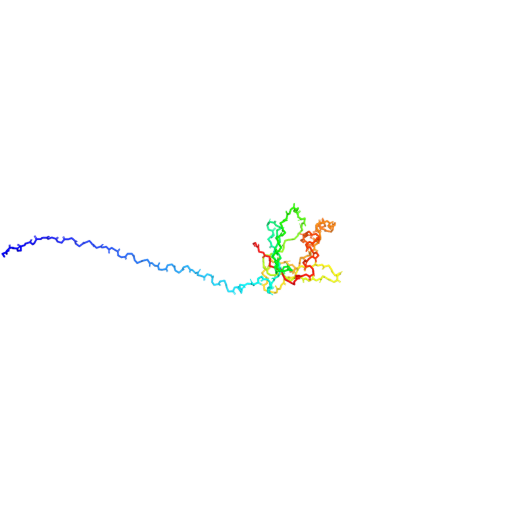A 1 81 ? 2.089 -2.405 5.596 1.00 95.81 81 LEU A O 1
ATOM 597 N N . LEU A 1 82 ? 0.102 -1.974 6.570 1.00 95.62 82 LEU A N 1
ATOM 598 C CA . LEU A 1 82 ? 0.211 -0.527 6.451 1.00 95.62 82 LEU A CA 1
ATOM 599 C C . LEU A 1 82 ? 0.867 0.026 7.718 1.00 95.62 82 LEU A C 1
ATOM 601 O O . LEU A 1 82 ? 0.335 -0.115 8.817 1.00 95.62 82 LEU A O 1
ATOM 605 N N . ASP A 1 83 ? 2.027 0.650 7.555 1.00 95.56 83 ASP A N 1
ATOM 606 C CA . ASP A 1 83 ? 2.831 1.203 8.645 1.00 95.56 83 ASP A CA 1
ATOM 607 C C . ASP A 1 83 ? 3.325 2.614 8.283 1.00 95.56 83 ASP A C 1
ATOM 609 O O . ASP A 1 83 ? 3.025 3.146 7.208 1.00 95.56 83 ASP A O 1
ATOM 613 N N . ARG A 1 84 ? 4.097 3.234 9.176 1.00 95.31 84 ARG A N 1
ATOM 614 C CA . ARG A 1 84 ? 4.795 4.497 8.934 1.00 95.31 84 ARG A CA 1
ATOM 615 C C . ARG A 1 84 ? 6.309 4.312 8.979 1.00 95.31 84 ARG A C 1
ATOM 617 O O . ARG A 1 84 ? 6.822 3.489 9.733 1.00 95.31 84 ARG A O 1
ATOM 624 N N . ASP A 1 85 ? 7.030 5.051 8.144 1.00 93.62 85 ASP A N 1
ATOM 625 C CA . ASP A 1 85 ? 8.490 5.147 8.234 1.00 93.62 85 ASP A CA 1
ATOM 626 C C . ASP A 1 85 ? 8.932 6.028 9.422 1.00 93.62 85 ASP A C 1
ATOM 628 O O . ASP A 1 85 ? 8.111 6.507 10.212 1.00 93.62 85 ASP A O 1
ATOM 632 N N . ALA A 1 86 ? 10.246 6.215 9.583 1.00 93.69 86 ALA A N 1
ATOM 633 C CA . ALA A 1 86 ? 10.806 7.014 10.675 1.00 93.69 86 ALA A CA 1
ATOM 634 C C . ALA A 1 86 ? 10.417 8.502 10.580 1.00 93.69 86 ALA A C 1
ATOM 636 O O . ALA A 1 86 ? 10.387 9.205 11.592 1.00 93.69 86 ALA A O 1
ATOM 637 N N . GLU A 1 87 ? 10.079 8.963 9.379 1.00 93.44 87 GLU A N 1
ATOM 638 C CA . GLU A 1 87 ? 9.627 10.313 9.064 1.00 93.44 87 GLU A CA 1
ATOM 639 C C . GLU A 1 87 ? 8.094 10.455 9.172 1.00 93.44 87 GLU A C 1
ATOM 641 O O . GLU A 1 87 ? 7.559 11.559 9.063 1.00 93.44 87 GLU A O 1
ATOM 646 N N . GLY A 1 88 ? 7.379 9.359 9.445 1.00 93.19 88 GLY A N 1
ATOM 647 C CA . GLY A 1 88 ? 5.929 9.316 9.610 1.00 93.19 88 GLY A CA 1
ATOM 648 C C . GLY A 1 88 ? 5.140 9.109 8.313 1.00 93.19 88 GLY A C 1
ATOM 649 O O . GLY A 1 88 ? 3.902 9.133 8.354 1.00 93.19 88 GLY A O 1
ATOM 650 N N . ASN A 1 89 ? 5.804 8.889 7.178 1.00 93.50 89 ASN A N 1
ATOM 651 C CA . ASN A 1 89 ? 5.140 8.674 5.896 1.00 93.50 89 ASN A CA 1
ATOM 652 C C . ASN A 1 89 ? 4.578 7.251 5.798 1.00 93.50 89 ASN A C 1
ATOM 654 O O . ASN A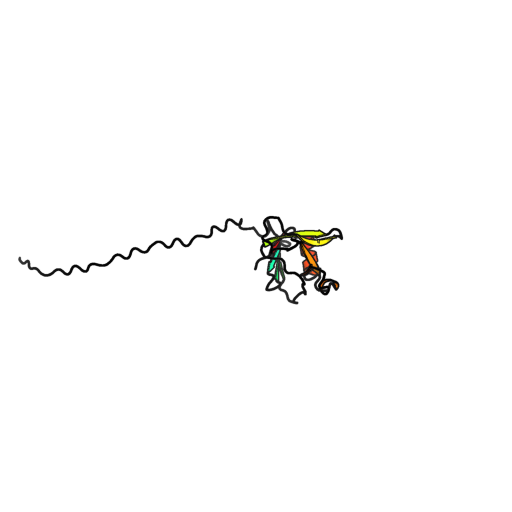 1 89 ? 5.208 6.307 6.277 1.00 93.50 89 ASN A O 1
ATOM 658 N N . PRO A 1 90 ? 3.415 7.068 5.153 1.00 96.06 90 PRO A N 1
ATOM 659 C CA . PRO A 1 90 ? 2.814 5.751 4.982 1.00 96.06 90 PRO A CA 1
ATOM 660 C C . PRO A 1 90 ? 3.674 4.847 4.085 1.00 96.06 90 PRO A C 1
ATOM 662 O O . PRO A 1 90 ? 4.203 5.277 3.056 1.00 96.06 90 PRO A O 1
ATOM 665 N N . GLN A 1 91 ? 3.770 3.573 4.453 1.00 96.69 91 GLN A N 1
ATOM 666 C CA . GLN A 1 91 ? 4.470 2.542 3.690 1.00 96.69 91 GLN A CA 1
ATOM 667 C C . GLN A 1 91 ? 3.801 1.177 3.864 1.00 96.69 91 GLN A C 1
ATOM 669 O O . GLN A 1 91 ? 3.214 0.881 4.903 1.00 96.69 91 GLN A O 1
ATOM 674 N N . LEU A 1 92 ? 3.941 0.328 2.854 1.00 96.94 92 LEU A N 1
ATOM 675 C CA . LEU A 1 92 ? 3.642 -1.092 2.932 1.00 96.94 92 LEU A CA 1
ATOM 676 C C . LEU A 1 92 ? 4.860 -1.831 3.478 1.00 96.94 92 LEU A C 1
ATOM 678 O O . LEU A 1 92 ? 5.975 -1.608 3.008 1.00 96.94 92 LEU A O 1
ATOM 682 N N . VAL A 1 93 ? 4.645 -2.734 4.429 1.00 96.88 93 VAL A N 1
ATOM 683 C CA . VAL A 1 93 ? 5.680 -3.603 4.995 1.00 96.88 93 VAL A CA 1
ATOM 684 C C . VAL A 1 93 ? 5.265 -5.059 4.832 1.00 96.88 93 VAL A C 1
ATOM 686 O O . VAL A 1 93 ? 4.198 -5.469 5.287 1.00 96.88 93 VAL A O 1
ATOM 689 N N . ALA A 1 94 ? 6.121 -5.846 4.191 1.00 95.19 94 ALA A N 1
ATOM 690 C CA . ALA A 1 94 ? 5.903 -7.268 4.000 1.00 95.19 94 ALA A CA 1
ATOM 691 C C . ALA A 1 94 ? 6.107 -8.020 5.332 1.00 95.19 94 ALA A C 1
ATOM 693 O O . ALA A 1 94 ? 7.209 -7.978 5.893 1.00 95.19 94 ALA A O 1
ATOM 694 N N . PRO A 1 95 ? 5.100 -8.743 5.855 1.00 91.69 95 PRO A N 1
ATOM 695 C CA . PRO A 1 95 ? 5.318 -9.717 6.915 1.00 91.69 95 PRO A CA 1
ATOM 696 C C . PRO A 1 95 ? 6.184 -10.874 6.399 1.00 91.69 95 PRO A C 1
ATOM 698 O O . PRO A 1 95 ? 6.215 -11.151 5.200 1.00 91.69 95 PRO A O 1
ATOM 701 N N . SER A 1 96 ? 6.839 -11.602 7.309 1.00 81.25 96 SER A N 1
ATOM 702 C CA . SER A 1 96 ? 7.794 -12.677 6.972 1.00 81.25 96 SER A CA 1
ATOM 703 C C . SER A 1 96 ? 7.224 -13.815 6.118 1.00 81.25 96 SER A C 1
ATOM 705 O O . SER A 1 96 ? 7.993 -14.587 5.556 1.00 81.25 96 SER A O 1
ATOM 707 N N . ILE A 1 97 ? 5.899 -13.942 6.046 1.00 78.56 97 ILE A N 1
ATOM 708 C CA . ILE A 1 97 ? 5.204 -14.943 5.228 1.00 78.56 97 ILE A CA 1
ATOM 709 C C . ILE A 1 97 ? 5.065 -14.532 3.755 1.00 78.56 97 ILE A C 1
ATOM 711 O O . ILE A 1 97 ? 4.728 -15.368 2.923 1.00 78.56 97 ILE A O 1
ATOM 715 N N . THR A 1 98 ? 5.304 -13.262 3.425 1.00 83.00 98 THR A N 1
ATOM 716 C CA . THR A 1 98 ? 5.169 -12.751 2.056 1.00 83.00 98 THR A CA 1
ATOM 717 C C . THR A 1 98 ? 6.363 -13.200 1.236 1.00 83.00 98 THR A C 1
ATOM 719 O O . THR A 1 98 ? 7.508 -12.918 1.591 1.00 83.00 98 THR A O 1
ATOM 722 N N . LEU A 1 99 ? 6.103 -13.893 0.129 1.00 86.69 99 LEU A N 1
ATOM 723 C CA . LEU A 1 99 ? 7.144 -14.272 -0.816 1.00 86.69 99 LEU A CA 1
ATOM 724 C C . LEU A 1 99 ? 7.599 -13.027 -1.573 1.00 86.69 99 LEU A C 1
ATOM 726 O O . LEU A 1 99 ? 6.828 -12.406 -2.299 1.00 86.69 99 LEU A O 1
ATOM 730 N N . LEU A 1 100 ? 8.864 -12.663 -1.391 1.00 90.56 100 LEU A N 1
ATOM 731 C CA . LEU A 1 100 ? 9.457 -11.496 -2.026 1.00 90.56 100 LEU A CA 1
ATOM 732 C C . LEU A 1 100 ? 10.494 -11.923 -3.071 1.00 90.56 100 LEU A C 1
ATOM 734 O O . LEU A 1 100 ? 11.229 -12.884 -2.828 1.00 90.56 100 LEU A O 1
ATOM 738 N N . PRO A 1 101 ? 10.603 -11.209 -4.206 1.00 90.88 101 PRO A N 1
ATOM 739 C CA . PRO A 1 101 ? 11.713 -11.385 -5.133 1.00 90.88 101 PRO A CA 1
ATOM 740 C C . PRO A 1 101 ? 13.067 -11.154 -4.449 1.00 90.88 101 PRO A C 1
ATOM 742 O O . PRO A 1 101 ? 13.181 -10.341 -3.526 1.00 90.88 101 PRO A O 1
ATOM 745 N N . ASP A 1 102 ? 14.111 -11.822 -4.940 1.00 90.31 102 ASP A N 1
ATOM 746 C CA . ASP A 1 102 ? 15.465 -11.655 -4.413 1.00 90.31 102 ASP A CA 1
ATOM 747 C C . ASP A 1 102 ? 15.903 -10.182 -4.438 1.00 90.31 102 ASP A C 1
ATOM 749 O O . ASP A 1 102 ? 15.811 -9.493 -5.455 1.00 90.31 102 ASP A O 1
ATOM 753 N N . GLY A 1 103 ? 16.404 -9.699 -3.298 1.00 88.25 103 GLY A N 1
ATOM 754 C CA . GLY A 1 103 ? 16.871 -8.319 -3.141 1.00 88.25 103 GLY A CA 1
ATOM 755 C C . GLY A 1 103 ? 15.771 -7.278 -2.902 1.00 88.25 103 GLY A C 1
ATOM 756 O O . GLY A 1 103 ? 16.098 -6.102 -2.741 1.00 88.25 103 GLY A O 1
ATOM 757 N N . HIS A 1 104 ? 14.496 -7.674 -2.835 1.00 92.81 104 HIS A N 1
ATOM 758 C CA . HIS A 1 104 ? 13.411 -6.776 -2.443 1.00 92.81 104 HIS A CA 1
ATOM 759 C C . HIS A 1 104 ? 13.551 -6.365 -0.966 1.00 92.81 104 HIS A C 1
ATOM 761 O O . HIS A 1 104 ? 13.829 -7.192 -0.098 1.00 92.81 104 HIS A O 1
ATOM 767 N N . SER A 1 105 ? 13.327 -5.086 -0.657 1.00 93.00 105 SER A N 1
ATOM 768 C CA . SER A 1 105 ? 13.498 -4.538 0.703 1.00 93.00 105 SER A CA 1
ATOM 769 C C . SER A 1 105 ? 12.433 -5.026 1.698 1.00 93.00 105 SER A C 1
ATOM 771 O O . SER A 1 105 ? 12.603 -4.919 2.912 1.00 93.00 105 SER A O 1
ATOM 773 N N . GLY A 1 106 ? 11.304 -5.500 1.165 1.00 94.88 106 GLY A N 1
ATOM 774 C CA . GLY A 1 106 ? 10.082 -5.782 1.920 1.00 94.88 106 GLY A CA 1
ATOM 775 C C . GLY A 1 106 ? 9.338 -4.518 2.350 1.00 94.88 106 GLY A C 1
ATOM 776 O O . GLY A 1 106 ? 8.490 -4.589 3.235 1.00 94.88 106 GLY A O 1
ATOM 777 N N . ARG A 1 107 ? 9.660 -3.363 1.757 1.00 95.81 107 ARG A N 1
ATOM 778 C CA . ARG A 1 107 ? 9.041 -2.070 2.048 1.00 95.81 107 ARG A CA 1
ATOM 779 C C . ARG A 1 107 ? 8.743 -1.320 0.758 1.00 95.81 107 ARG A C 1
ATOM 781 O O . ARG A 1 107 ? 9.638 -1.164 -0.064 1.00 95.81 107 ARG A O 1
ATOM 788 N N . VAL A 1 108 ? 7.528 -0.802 0.627 1.00 95.81 108 VAL A N 1
ATOM 789 C CA . VAL A 1 108 ? 7.123 0.036 -0.510 1.00 95.81 108 VAL A CA 1
ATOM 790 C C . VAL A 1 108 ? 6.484 1.303 0.034 1.00 95.81 108 VAL A C 1
ATOM 792 O O . VAL A 1 108 ? 5.488 1.233 0.750 1.00 95.81 108 VAL A O 1
ATOM 795 N N . ALA A 1 109 ? 7.041 2.473 -0.273 1.00 96.12 109 ALA A N 1
ATOM 796 C CA . ALA A 1 109 ? 6.454 3.727 0.184 1.00 96.12 109 ALA A CA 1
ATOM 797 C C . ALA A 1 109 ? 5.095 3.963 -0.493 1.00 96.12 109 ALA A C 1
ATOM 799 O O . ALA A 1 109 ? 4.941 3.711 -1.687 1.00 96.12 109 ALA A O 1
ATOM 800 N N . LEU A 1 110 ? 4.113 4.479 0.245 1.00 95.31 110 LEU A N 1
ATOM 801 C CA . LEU A 1 110 ? 2.876 4.980 -0.350 1.00 95.31 110 LEU A CA 1
ATOM 802 C C . LEU A 1 110 ? 2.972 6.495 -0.488 1.00 95.31 110 LEU A C 1
ATOM 804 O O . LEU A 1 110 ? 3.414 7.192 0.431 1.00 95.31 110 LEU A O 1
ATOM 808 N N . ARG A 1 111 ? 2.574 7.013 -1.647 1.00 94.75 111 ARG A N 1
ATOM 809 C CA . ARG A 1 111 ? 2.588 8.451 -1.934 1.00 94.75 111 ARG A CA 1
ATOM 810 C C . ARG A 1 111 ? 1.318 8.855 -2.664 1.00 94.75 111 ARG A C 1
ATOM 812 O O . ARG A 1 111 ? 0.743 8.058 -3.405 1.00 94.75 111 ARG A O 1
ATOM 819 N N . ALA A 1 112 ? 0.871 10.085 -2.432 1.00 93.25 112 ALA A N 1
ATOM 820 C CA . ALA A 1 112 ? -0.256 10.637 -3.171 1.00 93.25 112 ALA A CA 1
ATOM 821 C C . ALA A 1 112 ? 0.135 10.800 -4.648 1.00 93.25 112 ALA A C 1
ATOM 823 O O . ALA A 1 112 ? 1.285 11.108 -4.933 1.00 93.25 112 ALA A O 1
ATOM 824 N N . CYS A 1 113 ? -0.779 10.592 -5.598 1.00 90.94 113 CYS A N 1
ATOM 825 C CA . CYS A 1 113 ? -0.425 10.615 -7.031 1.00 90.94 113 CYS A CA 1
ATOM 826 C C . CYS A 1 113 ? 0.128 11.963 -7.526 1.00 90.94 113 CYS A C 1
ATOM 828 O O . CYS A 1 113 ? 0.823 12.001 -8.537 1.00 90.94 113 CYS A O 1
ATOM 830 N N . ASP A 1 114 ? -0.190 13.053 -6.829 1.00 90.38 114 ASP A N 1
ATOM 831 C CA . ASP A 1 114 ? 0.298 14.412 -7.066 1.00 90.38 114 ASP A CA 1
ATOM 832 C C . ASP A 1 114 ? 1.600 14.740 -6.312 1.00 90.38 114 ASP A C 1
ATOM 834 O O . ASP A 1 114 ? 2.120 15.851 -6.433 1.00 90.38 114 ASP A O 1
ATOM 838 N N . ASP A 1 115 ? 2.156 13.781 -5.568 1.00 91.69 115 ASP A N 1
ATOM 839 C CA . ASP A 1 115 ? 3.418 13.946 -4.860 1.00 91.69 115 ASP A CA 1
ATOM 840 C C . ASP A 1 115 ? 4.594 14.028 -5.854 1.00 91.69 115 ASP A C 1
ATOM 842 O O . ASP A 1 115 ? 4.825 13.090 -6.630 1.00 91.69 115 ASP A O 1
ATOM 846 N N . PRO A 1 116 ? 5.381 15.120 -5.852 1.00 88.25 116 PRO A N 1
ATOM 847 C CA . PRO A 1 116 ? 6.528 15.252 -6.743 1.00 88.25 116 PRO A CA 1
ATOM 848 C C . PRO A 1 116 ? 7.607 14.183 -6.507 1.00 88.25 116 PRO A C 1
ATOM 850 O O . PRO A 1 116 ? 8.351 13.875 -7.441 1.00 88.25 116 PRO A O 1
ATOM 853 N N . GLU A 1 117 ? 7.695 13.587 -5.313 1.00 86.38 117 GLU A N 1
ATOM 854 C CA . GLU A 1 117 ? 8.646 12.511 -5.020 1.00 86.38 117 GLU A CA 1
ATOM 855 C C . GLU A 1 117 ? 8.359 11.228 -5.810 1.00 86.38 117 GLU A C 1
ATOM 857 O O . GLU A 1 117 ? 9.295 10.476 -6.078 1.00 86.38 117 GLU A O 1
ATOM 862 N N . LEU A 1 118 ? 7.121 10.996 -6.274 1.00 87.81 118 LEU A N 1
ATOM 863 C CA . LEU A 1 118 ? 6.801 9.850 -7.144 1.00 87.81 118 LEU A CA 1
ATOM 864 C C . LEU A 1 118 ? 7.523 9.898 -8.495 1.00 87.81 118 LEU A C 1
ATOM 866 O O . LEU A 1 118 ? 7.667 8.870 -9.153 1.00 87.81 118 LEU A O 1
ATOM 870 N N . GLN A 1 119 ? 7.991 11.074 -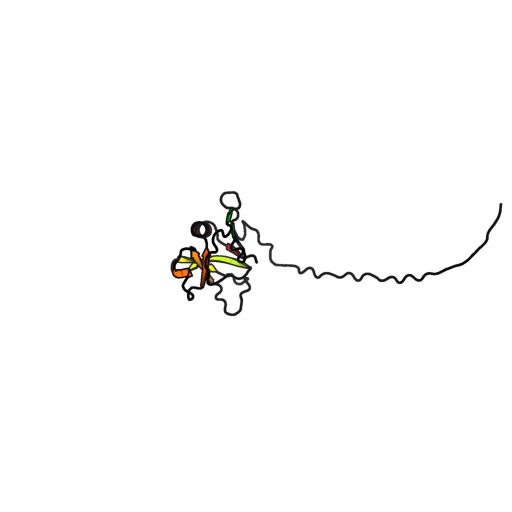8.917 1.00 83.75 119 GLN A N 1
ATOM 871 C CA . GLN A 1 119 ? 8.784 11.228 -10.139 1.00 83.75 119 GLN A CA 1
ATOM 872 C C . GLN A 1 119 ? 10.283 10.985 -9.901 1.00 83.75 119 GLN A C 1
ATOM 874 O O . GLN A 1 119 ? 11.061 10.912 -10.855 1.00 83.75 119 GLN A O 1
ATOM 879 N N . ASN A 1 120 ? 10.713 10.851 -8.643 1.00 85.56 120 ASN A N 1
ATOM 880 C CA . ASN A 1 120 ? 12.093 10.543 -8.311 1.00 85.56 120 ASN A CA 1
ATOM 881 C C . ASN A 1 120 ? 12.330 9.028 -8.387 1.00 85.56 120 ASN A C 1
ATOM 883 O O . ASN A 1 120 ? 11.919 8.276 -7.510 1.00 85.56 120 ASN A O 1
ATOM 887 N N . ALA A 1 121 ? 13.081 8.581 -9.397 1.00 77.88 121 ALA A N 1
ATOM 888 C CA . ALA A 1 121 ? 13.411 7.166 -9.601 1.00 77.88 121 ALA A CA 1
ATOM 889 C C . ALA A 1 121 ? 14.195 6.512 -8.441 1.00 77.88 121 ALA A C 1
ATOM 891 O O . ALA A 1 121 ? 14.296 5.282 -8.383 1.00 77.88 121 ALA A O 1
ATOM 892 N N . GLN A 1 122 ? 14.775 7.309 -7.535 1.00 83.88 122 GLN A N 1
ATOM 893 C CA . GLN A 1 122 ? 15.436 6.807 -6.329 1.00 83.88 122 GLN A CA 1
ATOM 894 C C . GLN A 1 122 ? 14.445 6.434 -5.223 1.00 83.88 122 GLN A C 1
ATOM 896 O O . GLN A 1 122 ? 14.773 5.606 -4.376 1.00 83.88 122 GLN A O 1
ATOM 901 N N . VAL A 1 123 ? 13.248 7.020 -5.232 1.00 82.56 123 VAL A N 1
ATOM 902 C CA . VAL A 1 123 ? 12.188 6.695 -4.281 1.00 82.56 123 VAL A CA 1
ATOM 903 C C . VAL A 1 123 ? 11.470 5.457 -4.794 1.00 82.56 123 VAL A C 1
ATOM 905 O O . VAL A 1 123 ? 11.072 5.407 -5.953 1.00 82.56 123 VAL A O 1
ATOM 908 N N . LYS A 1 124 ? 11.330 4.444 -3.939 1.00 92.06 124 LYS A N 1
ATOM 909 C CA . LYS A 1 124 ? 10.611 3.198 -4.220 1.00 92.06 124 LYS A CA 1
ATOM 910 C C . LYS A 1 124 ? 9.190 3.299 -3.691 1.00 92.06 124 LYS A C 1
ATOM 912 O O . LYS A 1 124 ? 8.951 3.059 -2.508 1.00 92.06 124 LYS A O 1
ATOM 917 N N . ALA A 1 125 ? 8.276 3.744 -4.547 1.00 94.88 125 ALA A N 1
ATOM 918 C CA . ALA A 1 125 ? 6.941 4.135 -4.131 1.00 94.88 125 ALA A CA 1
ATOM 919 C C . ALA A 1 125 ? 5.844 3.664 -5.084 1.00 94.88 125 ALA A C 1
ATOM 921 O O . ALA A 1 125 ? 6.018 3.615 -6.306 1.00 94.88 125 ALA A O 1
ATOM 922 N N . TYR A 1 126 ? 4.688 3.401 -4.483 1.00 94.50 126 TYR A N 1
ATOM 923 C CA . TYR A 1 126 ? 3.428 3.133 -5.148 1.00 94.50 126 TYR A CA 1
ATOM 924 C C . TYR A 1 126 ? 2.486 4.334 -4.980 1.00 94.50 126 TYR A C 1
ATOM 926 O O . TYR A 1 126 ? 2.231 4.795 -3.862 1.00 94.50 126 TYR A O 1
ATOM 934 N N . GLY A 1 127 ? 1.983 4.858 -6.099 1.00 94.00 127 GLY A N 1
ATOM 935 C CA . GLY A 1 127 ? 1.075 6.003 -6.122 1.00 94.00 127 GLY A CA 1
ATOM 936 C C . GLY A 1 127 ? -0.365 5.622 -5.779 1.00 94.00 127 GLY A C 1
ATOM 937 O O . GLY A 1 127 ? -0.910 4.653 -6.308 1.00 94.00 127 GLY A O 1
ATOM 938 N N . VAL A 1 128 ? -1.002 6.412 -4.915 1.00 93.31 128 VAL A N 1
ATOM 939 C CA . VAL A 1 128 ? -2.378 6.205 -4.437 1.00 93.31 128 VAL A CA 1
ATOM 940 C C . VAL A 1 128 ? -3.153 7.526 -4.487 1.00 93.31 128 VAL A C 1
ATOM 942 O O . VAL A 1 128 ? -2.613 8.550 -4.064 1.00 93.31 128 VAL A O 1
ATOM 945 N N . PRO A 1 129 ? -4.409 7.569 -4.976 1.00 92.00 129 PRO A N 1
ATOM 946 C CA . PRO A 1 129 ? -5.201 8.800 -4.965 1.00 92.00 129 PRO A CA 1
ATOM 947 C C . PRO A 1 129 ? -5.263 9.411 -3.560 1.00 92.00 129 PRO A C 1
ATOM 949 O O . PRO A 1 129 ? -5.554 8.698 -2.605 1.00 92.00 129 PRO A O 1
ATOM 952 N N . GLY A 1 130 ? -5.020 10.717 -3.405 1.00 91.19 130 GLY A N 1
ATOM 953 C CA . GLY A 1 130 ? -4.822 11.330 -2.080 1.00 91.19 130 GLY A CA 1
ATOM 954 C C . GLY A 1 130 ? -5.970 11.090 -1.085 1.00 91.19 130 GLY A C 1
ATOM 955 O O . GLY A 1 130 ? -5.733 10.745 0.071 1.00 91.19 130 GLY A O 1
ATOM 956 N N . ASN A 1 131 ? -7.225 11.171 -1.545 1.00 90.12 131 ASN A N 1
ATOM 957 C CA . ASN A 1 131 ? -8.393 10.853 -0.711 1.00 90.12 131 ASN A CA 1
ATOM 958 C C . ASN A 1 131 ? -8.398 9.392 -0.248 1.00 90.12 131 ASN A C 1
ATOM 960 O O . ASN A 1 131 ? -8.744 9.106 0.895 1.00 90.12 131 ASN A O 1
ATOM 964 N N . LEU A 1 132 ? -7.996 8.478 -1.130 1.00 92.38 132 LEU A N 1
ATOM 965 C CA . LEU A 1 132 ? -7.885 7.068 -0.799 1.00 92.38 132 LEU A CA 1
ATOM 966 C C . LEU A 1 132 ? -6.711 6.815 0.154 1.00 92.38 132 LEU A C 1
ATOM 968 O O . LEU A 1 132 ? -6.873 6.080 1.120 1.00 92.38 132 LEU A O 1
ATOM 972 N N . LEU A 1 133 ? -5.560 7.452 -0.061 1.00 93.81 133 LEU A N 1
ATOM 973 C CA . LEU A 1 133 ? -4.407 7.324 0.828 1.00 93.81 133 LEU A CA 1
ATOM 974 C C . LEU A 1 133 ? -4.765 7.732 2.266 1.00 93.81 133 LEU A C 1
ATOM 976 O O . LEU A 1 133 ? -4.439 7.015 3.207 1.00 93.81 133 LEU A O 1
ATOM 980 N N . ASN A 1 134 ? -5.511 8.827 2.433 1.00 92.25 134 ASN A N 1
ATOM 981 C CA . ASN A 1 134 ? -6.009 9.256 3.742 1.00 92.25 134 ASN A CA 1
ATOM 982 C C . ASN A 1 134 ? -6.952 8.227 4.385 1.00 92.25 134 ASN A C 1
ATOM 984 O O . ASN A 1 134 ? -6.857 7.982 5.586 1.00 92.25 134 ASN A O 1
ATOM 988 N N . LEU A 1 135 ? -7.838 7.607 3.597 1.00 91.19 135 LEU A N 1
ATOM 989 C CA . LEU A 1 135 ? -8.727 6.546 4.082 1.00 91.19 135 LEU A CA 1
ATOM 990 C C . LEU A 1 135 ? -7.950 5.300 4.507 1.00 91.19 135 LEU A C 1
ATOM 992 O O . LEU A 1 135 ? -8.206 4.772 5.585 1.00 91.19 135 LEU A O 1
ATOM 996 N N . LEU A 1 136 ? -6.976 4.861 3.704 1.00 92.75 136 LEU A N 1
ATOM 997 C CA . LEU A 1 136 ? -6.121 3.723 4.044 1.00 92.75 136 LEU A CA 1
ATOM 998 C C . LEU A 1 136 ? -5.416 3.969 5.380 1.00 92.75 136 LEU A C 1
ATOM 1000 O O . LEU A 1 136 ? -5.484 3.147 6.282 1.00 92.75 136 LEU A O 1
ATOM 1004 N N . ILE A 1 137 ? -4.821 5.147 5.547 1.00 93.31 137 ILE A N 1
ATOM 1005 C CA . ILE A 1 137 ? -4.107 5.520 6.771 1.00 93.31 137 ILE A CA 1
ATOM 1006 C C . ILE A 1 137 ? -5.014 5.544 8.015 1.00 93.31 137 ILE A C 1
ATOM 1008 O O . ILE A 1 137 ? -4.527 5.301 9.119 1.00 93.31 137 ILE A O 1
ATOM 1012 N N . SER A 1 138 ? -6.299 5.874 7.859 1.00 89.94 138 SER A N 1
ATOM 1013 C CA . SER A 1 138 ? -7.256 5.962 8.972 1.00 89.94 138 SER A CA 1
ATOM 1014 C C . SER A 1 138 ? -7.862 4.607 9.333 1.00 89.94 138 SER A C 1
ATOM 1016 O O . SER A 1 138 ? -8.029 4.301 10.510 1.00 89.94 138 SER A O 1
ATOM 10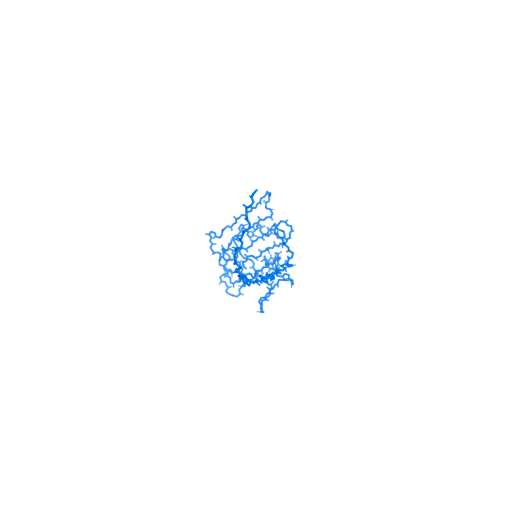18 N N . GLU A 1 139 ? -8.181 3.791 8.327 1.00 87.38 139 GLU A N 1
ATOM 1019 C CA . GLU A 1 139 ? -9.077 2.635 8.483 1.00 87.38 139 GLU A CA 1
ATOM 1020 C C . GLU A 1 139 ? -8.415 1.288 8.151 1.00 87.38 139 GLU A C 1
ATOM 1022 O O . GLU A 1 139 ? -9.048 0.235 8.257 1.00 87.38 139 GLU A O 1
ATOM 1027 N N . THR A 1 140 ? -7.160 1.284 7.692 1.00 86.81 140 THR A N 1
ATOM 1028 C CA . THR A 1 140 ? -6.503 0.075 7.177 1.00 86.81 140 THR A CA 1
ATOM 1029 C C . THR A 1 140 ? -5.256 -0.285 7.964 1.00 86.81 140 THR A C 1
ATOM 1031 O O . THR A 1 140 ? -4.316 0.493 8.060 1.00 86.81 140 THR A O 1
ATOM 1034 N N . GLY A 1 141 ? -5.234 -1.507 8.502 1.00 89.06 141 GLY A N 1
ATOM 1035 C CA . GLY A 1 141 ? -4.034 -2.095 9.110 1.00 89.06 141 GLY A CA 1
ATOM 1036 C C . GLY A 1 141 ? -3.275 -3.023 8.161 1.00 89.06 141 GLY A C 1
ATOM 1037 O O . GLY A 1 141 ? -2.050 -3.108 8.219 1.00 89.06 141 GLY A O 1
ATOM 1038 N N . ALA A 1 142 ? -3.992 -3.703 7.265 1.00 93.62 142 ALA A N 1
ATOM 1039 C CA . ALA A 1 142 ? -3.409 -4.628 6.304 1.00 93.62 142 ALA A CA 1
ATOM 1040 C C . ALA A 1 142 ? -4.144 -4.584 4.962 1.00 93.62 142 ALA A C 1
ATOM 1042 O O . ALA A 1 142 ? -5.366 -4.411 4.902 1.00 93.62 142 ALA A O 1
ATOM 1043 N N . ILE A 1 143 ? -3.364 -4.753 3.898 1.00 94.44 143 ILE A N 1
ATOM 1044 C CA . ILE A 1 143 ? -3.772 -4.720 2.500 1.00 94.44 143 ILE A CA 1
ATOM 1045 C C . ILE A 1 143 ? -3.421 -6.067 1.876 1.00 94.44 143 ILE A C 1
ATOM 1047 O O . ILE A 1 143 ? -2.283 -6.520 1.974 1.00 94.44 143 ILE A O 1
ATOM 1051 N N . LEU A 1 144 ? -4.380 -6.693 1.204 1.00 94.06 144 LEU A N 1
ATOM 1052 C CA . LEU A 1 144 ? -4.108 -7.815 0.316 1.00 94.06 144 LEU A CA 1
ATOM 1053 C C . LEU A 1 144 ? -3.757 -7.277 -1.074 1.00 94.06 144 LEU A C 1
ATOM 1055 O O . LEU A 1 144 ? -4.545 -6.550 -1.671 1.00 94.06 144 LEU A O 1
ATOM 1059 N N . VAL A 1 145 ? -2.592 -7.629 -1.598 1.00 94.44 145 VAL A N 1
ATOM 1060 C CA . VAL A 1 145 ? -2.226 -7.380 -2.994 1.00 94.44 145 VAL A CA 1
ATOM 1061 C C . VAL A 1 145 ? -2.566 -8.634 -3.792 1.00 94.44 145 VAL A C 1
ATOM 1063 O O . VAL A 1 145 ? -2.021 -9.701 -3.508 1.00 94.44 145 VAL A O 1
ATOM 1066 N N . ASP A 1 146 ? -3.489 -8.507 -4.740 1.00 89.31 146 ASP A N 1
ATOM 1067 C CA . ASP A 1 146 ? -4.106 -9.628 -5.456 1.00 89.31 146 ASP A CA 1
ATOM 1068 C C . ASP A 1 146 ? -3.981 -9.423 -6.969 1.00 89.31 146 ASP A C 1
ATOM 1070 O O . ASP A 1 146 ? -4.776 -8.680 -7.547 1.00 89.31 146 ASP A O 1
ATOM 1074 N N . ASP A 1 147 ? -2.946 -10.036 -7.558 1.00 76.75 147 ASP A N 1
ATOM 1075 C CA . ASP A 1 147 ? -2.690 -10.229 -8.999 1.00 76.75 147 ASP A CA 1
ATOM 1076 C C . ASP A 1 147 ? -1.581 -11.265 -9.236 1.00 76.75 147 ASP A C 1
ATOM 1078 O O . ASP A 1 147 ? -0.660 -11.335 -8.390 1.00 76.75 147 ASP A O 1
#

Radius of gyration: 28.34 Å; chains: 1; bounding box: 63×93×44 Å